Protein AF-A0A4Y3RX13-F1 (afdb_monomer_lite)

Structure (mmCIF, N/CA/C/O backbone):
data_AF-A0A4Y3RX13-F1
#
_entry.id   AF-A0A4Y3RX13-F1
#
loop_
_atom_site.group_PDB
_atom_site.id
_atom_site.type_symbol
_atom_site.label_atom_id
_atom_site.label_alt_id
_atom_site.label_comp_id
_atom_site.label_asym_id
_atom_site.label_entity_id
_atom_site.label_seq_id
_atom_site.pdbx_PDB_ins_code
_atom_site.Cartn_x
_atom_site.Cartn_y
_atom_site.Cartn_z
_atom_site.occupancy
_atom_site.B_iso_or_equiv
_atom_site.auth_seq_id
_atom_site.auth_comp_id
_atom_site.auth_asym_id
_atom_site.auth_atom_id
_atom_site.pdbx_PDB_model_num
ATOM 1 N N . MET A 1 1 ? 5.613 -19.030 15.282 1.00 86.12 1 MET A N 1
ATOM 2 C CA . MET A 1 1 ? 6.245 -19.196 13.955 1.00 86.12 1 MET A CA 1
ATOM 3 C C . MET A 1 1 ? 6.287 -17.828 13.302 1.00 86.12 1 MET A C 1
ATOM 5 O O . MET A 1 1 ? 5.296 -17.119 13.422 1.00 86.12 1 MET A O 1
ATOM 9 N N . ARG A 1 2 ? 7.400 -17.448 12.673 1.00 87.31 2 ARG A N 1
ATOM 10 C CA . ARG A 1 2 ? 7.541 -16.188 11.927 1.00 87.31 2 ARG A CA 1
ATOM 11 C C . ARG A 1 2 ? 7.802 -16.540 10.466 1.00 87.31 2 ARG A C 1
ATOM 13 O O . ARG A 1 2 ? 8.637 -17.399 10.204 1.00 87.31 2 ARG A O 1
ATOM 20 N N . LEU A 1 3 ? 7.079 -15.903 9.554 1.00 87.00 3 LEU A N 1
ATOM 21 C CA . LEU A 1 3 ? 7.323 -15.972 8.116 1.00 87.00 3 LEU A CA 1
ATOM 22 C C . LEU A 1 3 ? 7.971 -14.646 7.696 1.00 87.00 3 LEU A C 1
ATOM 24 O O . LEU A 1 3 ? 7.448 -13.591 8.050 1.00 87.00 3 LEU A O 1
ATOM 28 N N . ARG A 1 4 ? 9.110 -14.705 6.998 1.00 87.19 4 ARG A N 1
ATOM 29 C CA . ARG A 1 4 ? 9.767 -13.558 6.349 1.00 87.19 4 ARG A CA 1
ATOM 30 C C . ARG A 1 4 ? 9.598 -13.735 4.842 1.00 87.19 4 ARG A C 1
ATOM 32 O O . ARG A 1 4 ? 9.754 -14.855 4.356 1.00 87.19 4 ARG A O 1
ATOM 39 N N . VAL A 1 5 ? 9.200 -12.673 4.151 1.00 86.56 5 VAL A N 1
ATOM 40 C CA . VAL A 1 5 ? 8.945 -12.686 2.709 1.00 86.56 5 VAL A CA 1
ATOM 41 C C . VAL A 1 5 ? 9.520 -11.413 2.116 1.00 86.56 5 VAL A C 1
ATOM 43 O O . VAL A 1 5 ? 9.225 -10.334 2.621 1.00 86.56 5 VAL A O 1
ATOM 46 N N . ASP A 1 6 ? 10.258 -11.568 1.027 1.00 87.44 6 ASP A N 1
ATOM 47 C CA . ASP A 1 6 ? 10.724 -10.490 0.168 1.00 87.44 6 ASP A CA 1
ATOM 48 C C . ASP A 1 6 ? 10.052 -10.668 -1.196 1.00 87.44 6 ASP A C 1
ATOM 50 O O . ASP A 1 6 ? 10.052 -11.767 -1.762 1.00 87.44 6 ASP A O 1
ATOM 54 N N . LEU A 1 7 ? 9.405 -9.612 -1.691 1.00 86.94 7 LEU A N 1
ATOM 55 C CA . LEU A 1 7 ? 8.693 -9.619 -2.966 1.00 86.94 7 LEU A CA 1
ATOM 56 C C . LEU A 1 7 ? 9.214 -8.485 -3.833 1.00 86.94 7 LEU A C 1
ATOM 58 O O . LEU A 1 7 ? 9.239 -7.341 -3.391 1.00 86.94 7 LEU A O 1
ATOM 62 N N . VAL A 1 8 ? 9.533 -8.794 -5.086 1.00 89.12 8 VAL A N 1
ATOM 63 C CA . VAL A 1 8 ? 9.848 -7.780 -6.092 1.00 89.12 8 VAL A CA 1
ATOM 64 C C . VAL A 1 8 ? 8.938 -7.948 -7.288 1.00 89.12 8 VAL A C 1
ATOM 66 O O . VAL A 1 8 ? 8.639 -9.061 -7.728 1.00 89.12 8 VAL A O 1
ATOM 69 N N . LEU A 1 9 ? 8.436 -6.809 -7.748 1.00 88.31 9 LEU A N 1
ATOM 70 C CA . LEU A 1 9 ? 7.321 -6.696 -8.665 1.00 88.31 9 LEU A CA 1
ATOM 71 C C . LEU A 1 9 ? 7.682 -5.670 -9.735 1.00 88.31 9 LEU A C 1
ATOM 73 O O . LEU A 1 9 ? 8.208 -4.604 -9.427 1.00 88.31 9 LEU A O 1
ATOM 77 N N . GLU A 1 10 ? 7.364 -5.982 -10.985 1.00 90.88 10 GLU A N 1
ATOM 78 C CA . GLU A 1 10 ? 7.362 -4.998 -12.063 1.00 90.88 10 GLU A CA 1
ATOM 79 C C . GLU A 1 10 ? 6.011 -4.273 -12.066 1.00 90.8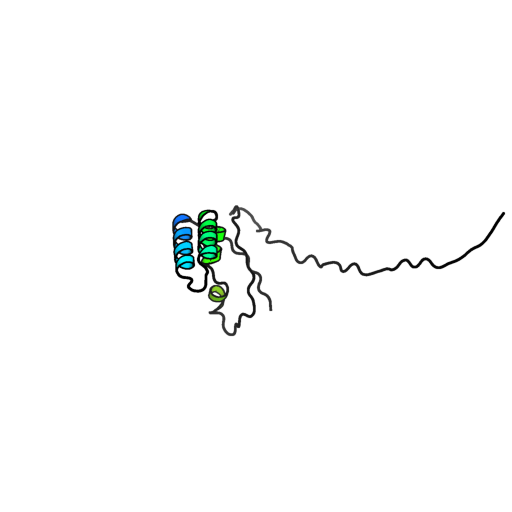8 10 GLU A C 1
ATOM 81 O O . GLU A 1 10 ? 4.954 -4.907 -12.002 1.00 90.88 10 GLU A O 1
ATOM 86 N N . ILE A 1 11 ? 6.044 -2.940 -12.123 1.00 92.06 11 ILE A N 1
ATOM 87 C CA . ILE A 1 11 ? 4.847 -2.098 -12.191 1.00 92.06 11 ILE A CA 1
ATOM 88 C C . ILE A 1 11 ? 4.755 -1.516 -13.604 1.00 92.06 11 ILE A C 1
ATOM 90 O O . ILE A 1 11 ? 5.366 -0.497 -13.916 1.00 92.06 11 ILE A O 1
ATOM 94 N N . ASP A 1 12 ? 3.950 -2.15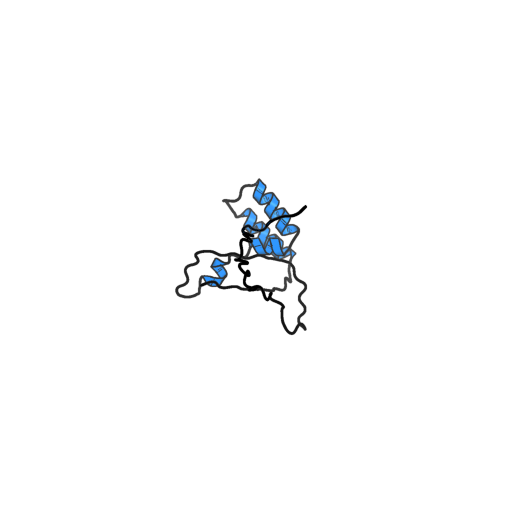1 -14.457 1.00 92.31 12 ASP A N 1
ATOM 95 C CA . ASP A 1 12 ? 3.711 -1.700 -15.838 1.00 92.31 12 ASP A CA 1
ATOM 96 C C . ASP A 1 12 ? 2.857 -0.418 -15.931 1.00 92.31 12 ASP A C 1
ATOM 98 O O . ASP A 1 12 ? 2.875 0.280 -16.947 1.00 92.31 12 ASP A O 1
ATOM 102 N N . GLY A 1 13 ? 2.079 -0.117 -14.885 1.00 95.38 13 GLY A N 1
ATOM 103 C CA . GLY A 1 13 ? 1.066 0.944 -14.867 1.00 95.38 13 GLY A CA 1
ATOM 104 C C . GLY A 1 13 ? 1.073 1.745 -13.564 1.00 95.38 13 GLY A C 1
ATOM 105 O O . GLY A 1 13 ? 0.186 1.554 -12.730 1.00 95.38 13 GLY A O 1
ATOM 106 N N . PRO A 1 14 ? 2.064 2.631 -13.349 1.00 94.12 14 PRO A N 1
ATOM 107 C CA . PRO A 1 14 ? 2.163 3.405 -12.112 1.00 94.12 14 PRO A CA 1
ATOM 108 C C . PRO A 1 14 ? 0.997 4.388 -11.939 1.00 94.12 14 PRO A C 1
ATOM 110 O O . PRO A 1 14 ? 0.551 4.625 -10.823 1.00 94.12 14 PRO A O 1
ATOM 113 N N . ALA A 1 15 ? 0.439 4.921 -13.032 1.00 96.12 15 ALA A N 1
ATOM 114 C CA . ALA A 1 15 ? -0.704 5.831 -12.957 1.00 96.12 15 ALA A CA 1
ATOM 115 C C . ALA A 1 15 ? -1.980 5.111 -12.494 1.00 96.12 15 ALA A C 1
ATOM 117 O O . ALA A 1 15 ? -2.706 5.623 -11.641 1.00 96.12 15 ALA A O 1
ATOM 118 N N . GLU A 1 16 ? -2.236 3.916 -13.029 1.00 97.94 16 GLU A N 1
ATOM 119 C CA . GLU A 1 16 ? -3.353 3.062 -12.630 1.00 97.94 16 GLU A CA 1
ATOM 120 C C . GLU A 1 16 ? -3.205 2.588 -11.178 1.00 97.94 16 GLU A C 1
ATOM 122 O O . GLU A 1 16 ? -4.195 2.519 -10.447 1.00 97.94 16 GLU A O 1
ATOM 127 N N . LEU A 1 17 ? -1.971 2.298 -10.750 1.00 97.56 17 LEU A N 1
ATOM 128 C CA . LEU A 1 17 ? -1.659 1.948 -9.366 1.00 97.56 17 LEU A CA 1
ATOM 129 C C . LEU A 1 17 ? -1.981 3.106 -8.415 1.00 97.56 17 LEU A C 1
ATOM 131 O O . LEU A 1 17 ? -2.697 2.904 -7.432 1.00 97.56 17 LEU A O 1
ATOM 135 N N . THR A 1 18 ? -1.512 4.319 -8.728 1.00 98.00 18 THR A N 1
ATOM 136 C CA . THR A 1 18 ? -1.830 5.518 -7.946 1.00 98.00 18 THR A CA 1
ATOM 137 C C . THR A 1 18 ? -3.339 5.747 -7.894 1.00 98.00 18 THR A C 1
ATOM 139 O O . THR A 1 18 ? -3.872 5.921 -6.804 1.00 98.00 18 THR A O 1
ATOM 142 N N . GLU A 1 19 ? -4.058 5.687 -9.021 1.00 98.12 19 GLU A N 1
ATOM 143 C CA . GLU A 1 19 ? -5.520 5.877 -9.042 1.00 98.12 19 GLU A CA 1
ATOM 144 C C . GLU A 1 19 ? -6.247 4.856 -8.148 1.00 98.12 19 GLU A C 1
ATOM 146 O O . GLU A 1 19 ? -7.159 5.213 -7.395 1.00 98.12 19 GLU A O 1
ATOM 151 N N . ALA A 1 20 ? -5.824 3.590 -8.182 1.00 98.25 20 ALA A N 1
ATOM 152 C CA . ALA A 1 20 ? -6.380 2.557 -7.314 1.00 98.25 20 ALA A CA 1
ATOM 153 C C . ALA A 1 20 ? -6.112 2.851 -5.829 1.00 98.25 20 ALA A C 1
ATOM 155 O O . ALA A 1 20 ? -7.019 2.699 -5.001 1.00 98.25 20 ALA A O 1
ATOM 156 N N . ALA A 1 21 ? -4.897 3.292 -5.493 1.00 98.19 21 ALA A N 1
ATOM 157 C CA . ALA A 1 21 ? -4.531 3.672 -4.132 1.00 98.19 21 ALA A CA 1
ATOM 158 C C . ALA A 1 21 ? -5.366 4.865 -3.643 1.00 98.19 21 ALA A C 1
ATOM 160 O O . ALA A 1 21 ? -5.938 4.803 -2.554 1.00 98.19 21 ALA A O 1
ATOM 161 N N . GLU A 1 22 ? -5.541 5.903 -4.469 1.00 98.00 22 GLU A N 1
ATOM 162 C CA . GLU A 1 22 ? -6.423 7.034 -4.155 1.00 98.00 22 GLU A CA 1
ATOM 163 C C . GLU A 1 22 ? -7.862 6.584 -3.906 1.00 98.00 22 GLU A C 1
ATOM 165 O O . GLU A 1 22 ? -8.490 7.025 -2.945 1.00 98.00 22 GLU A O 1
ATOM 170 N N . GLY A 1 23 ? -8.376 5.669 -4.733 1.00 97.81 23 GLY A N 1
ATOM 171 C CA . GLY A 1 23 ? -9.711 5.106 -4.553 1.00 97.81 23 GLY A CA 1
ATOM 172 C C . GLY A 1 23 ? -9.876 4.379 -3.216 1.00 97.81 23 GLY A C 1
ATOM 173 O O . GLY A 1 23 ? -10.937 4.466 -2.595 1.00 97.81 23 GLY A O 1
ATOM 174 N N . ARG A 1 24 ? -8.830 3.689 -2.745 1.00 96.69 24 ARG A N 1
ATOM 175 C CA . ARG A 1 24 ? -8.835 3.008 -1.443 1.00 96.69 24 ARG A CA 1
ATOM 176 C C . ARG A 1 24 ? -8.735 3.990 -0.276 1.00 96.69 24 ARG A C 1
ATOM 178 O O . ARG A 1 24 ? -9.522 3.877 0.659 1.00 96.69 24 ARG A O 1
ATOM 185 N N . ILE A 1 25 ? -7.846 4.976 -0.374 1.00 97.44 25 ILE A N 1
ATOM 186 C CA . ILE A 1 25 ? -7.680 6.070 0.597 1.00 97.44 25 ILE A CA 1
ATOM 187 C C . ILE A 1 25 ? -8.988 6.870 0.760 1.00 97.44 25 ILE A C 1
ATOM 189 O O . ILE A 1 25 ? -9.411 7.198 1.871 1.00 97.44 25 ILE A O 1
ATOM 193 N N . ASP A 1 26 ? -9.679 7.147 -0.345 1.00 96.62 26 ASP A N 1
ATOM 194 C CA . ASP A 1 26 ? -10.939 7.897 -0.343 1.00 96.62 26 ASP A CA 1
ATOM 195 C C . ASP A 1 26 ? -12.117 7.073 0.189 1.00 96.62 26 ASP A C 1
ATOM 197 O O . ASP A 1 26 ? -13.083 7.633 0.712 1.00 96.62 26 ASP A O 1
ATOM 201 N N . GLY A 1 27 ? -12.031 5.747 0.070 1.00 96.38 27 GLY A N 1
ATOM 202 C CA . GLY A 1 27 ? -13.009 4.802 0.598 1.00 96.38 27 GLY A CA 1
ATOM 203 C C . GLY A 1 27 ? -12.843 4.469 2.083 1.00 96.38 27 GLY A C 1
ATOM 204 O O . GLY A 1 27 ? -13.756 3.874 2.656 1.00 96.38 27 GLY A O 1
ATOM 205 N N . ASP A 1 28 ? -11.721 4.833 2.711 1.00 96.19 28 ASP A N 1
ATOM 206 C CA . ASP A 1 28 ? -11.478 4.569 4.130 1.00 96.19 28 ASP A CA 1
ATOM 207 C C . ASP A 1 28 ? -12.282 5.537 5.013 1.00 96.19 28 ASP A C 1
ATOM 209 O O . ASP A 1 28 ? -11.947 6.716 5.150 1.00 96.19 28 ASP A O 1
ATOM 213 N N . GLU A 1 29 ? -13.360 5.036 5.624 1.00 96.19 29 GLU A N 1
ATOM 214 C CA . GLU A 1 29 ? -14.241 5.811 6.507 1.00 96.19 29 GLU A CA 1
ATOM 215 C C . GLU A 1 29 ? -13.634 6.118 7.886 1.00 96.19 29 GLU A C 1
ATOM 217 O O . GLU A 1 29 ? -14.126 7.002 8.594 1.00 96.19 29 GLU A O 1
ATOM 222 N N . PHE A 1 30 ? -12.574 5.406 8.272 1.00 95.56 30 PHE A N 1
ATOM 223 C CA . PHE A 1 30 ? -11.905 5.564 9.562 1.00 95.56 30 PHE A CA 1
ATOM 224 C C . PHE A 1 30 ? -10.727 6.538 9.490 1.00 95.56 30 PHE A C 1
ATOM 226 O O . PHE A 1 30 ? -10.273 7.015 10.532 1.00 95.56 30 PHE A O 1
ATOM 233 N N . MET A 1 31 ? -10.281 6.884 8.281 1.00 96.00 31 MET A N 1
ATOM 234 C CA . MET A 1 31 ? -9.200 7.835 8.053 1.00 96.00 31 MET A CA 1
ATOM 235 C C . MET A 1 31 ? -9.676 9.297 8.199 1.00 96.00 31 MET A C 1
ATOM 237 O O . MET A 1 31 ? -10.603 9.737 7.503 1.00 96.00 31 MET A O 1
ATOM 241 N N . PRO A 1 32 ? -9.057 10.106 9.077 1.00 96.81 32 PRO A N 1
ATOM 242 C CA . PRO A 1 32 ? -9.289 11.546 9.145 1.00 96.81 32 PRO A CA 1
ATOM 243 C C . PRO A 1 32 ? -8.914 12.256 7.839 1.00 96.81 32 PRO A C 1
ATOM 245 O O . PRO A 1 32 ? -7.988 11.861 7.143 1.00 96.81 32 PRO A O 1
ATOM 248 N N . GLU A 1 33 ? -9.585 13.366 7.528 1.00 96.50 33 GLU A N 1
ATOM 249 C CA . GLU A 1 33 ? -9.345 14.098 6.273 1.00 96.50 33 GLU A CA 1
ATOM 250 C C . GLU A 1 33 ? -7.911 14.628 6.137 1.00 96.50 33 GLU A C 1
ATOM 252 O O . GLU A 1 33 ? -7.331 14.578 5.058 1.00 96.50 33 GLU A O 1
ATOM 257 N N . GLU A 1 34 ? -7.314 15.111 7.228 1.00 95.62 34 GLU A N 1
ATOM 258 C CA . GLU A 1 34 ? -5.928 15.593 7.212 1.00 95.62 34 GLU A CA 1
ATOM 259 C C . GLU A 1 34 ? -4.945 14.470 6.861 1.00 95.62 34 GLU A C 1
ATOM 261 O O . GLU A 1 34 ? -4.028 14.685 6.071 1.00 95.62 34 GLU A O 1
ATOM 266 N N . GLU A 1 35 ? -5.172 13.270 7.398 1.00 96.88 35 GLU A N 1
ATOM 267 C CA . GLU A 1 35 ? -4.381 12.074 7.100 1.00 96.88 35 GLU A CA 1
ATOM 268 C C . GLU A 1 35 ? -4.605 11.615 5.657 1.00 96.88 35 GLU A C 1
ATOM 270 O O . GLU A 1 35 ? -3.641 11.371 4.937 1.00 96.88 35 GLU A O 1
ATOM 275 N N . ARG A 1 36 ? -5.857 11.637 5.183 1.00 97.38 36 ARG A N 1
ATOM 276 C CA . ARG A 1 36 ? -6.222 11.315 3.796 1.00 97.38 36 ARG A CA 1
ATOM 277 C C . ARG A 1 36 ? -5.482 12.177 2.777 1.00 97.38 36 ARG A C 1
ATOM 279 O O . ARG A 1 36 ? -5.002 11.673 1.763 1.00 97.38 36 ARG A O 1
ATOM 286 N N . VAL A 1 37 ? -5.360 13.479 3.040 1.00 97.62 37 VAL A N 1
ATOM 287 C CA . VAL A 1 37 ? -4.615 14.398 2.165 1.00 97.62 37 VAL A CA 1
ATOM 288 C C . VAL A 1 37 ? -3.129 14.029 2.102 1.00 97.62 37 VAL A C 1
ATOM 290 O O . VAL A 1 37 ? -2.556 14.062 1.013 1.00 97.62 37 VAL A O 1
ATOM 293 N N . GLN A 1 38 ? -2.513 13.668 3.234 1.00 96.62 38 GLN A N 1
ATOM 294 C CA . GLN A 1 38 ? -1.105 13.251 3.278 1.00 96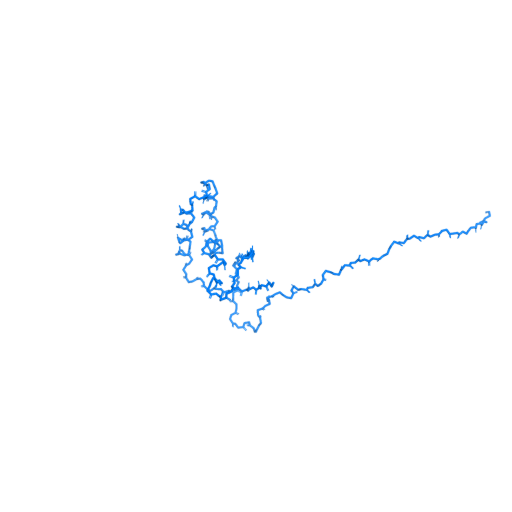.62 38 GLN A CA 1
ATOM 295 C C . GLN A 1 38 ? -0.898 11.906 2.575 1.00 96.62 38 GLN A C 1
ATOM 297 O O . GLN A 1 38 ? -0.021 11.795 1.724 1.00 96.62 38 GLN A O 1
ATOM 302 N N . ALA A 1 39 ? -1.753 10.923 2.861 1.00 96.62 39 ALA A N 1
ATOM 303 C CA . ALA A 1 39 ? -1.748 9.606 2.231 1.00 96.62 39 ALA A CA 1
ATOM 304 C C . ALA A 1 39 ? -1.817 9.707 0.702 1.00 96.62 39 ALA A C 1
ATOM 306 O O . ALA A 1 39 ? -1.026 9.105 -0.021 1.00 96.62 39 ALA A O 1
ATOM 307 N N . ARG A 1 40 ? -2.734 10.540 0.201 1.00 97.31 40 ARG A N 1
ATOM 308 C CA . ARG A 1 40 ? -2.890 10.776 -1.234 1.00 97.31 40 ARG A CA 1
ATOM 309 C C . ARG A 1 40 ? -1.669 11.461 -1.845 1.00 97.31 40 ARG A C 1
ATOM 311 O O . ARG A 1 40 ? -1.306 11.163 -2.978 1.00 97.31 40 ARG A O 1
ATOM 318 N N . ALA A 1 41 ? -1.062 12.407 -1.129 1.00 97.50 41 ALA A N 1
ATOM 319 C CA . ALA A 1 41 ? 0.157 13.056 -1.592 1.00 97.50 41 ALA A CA 1
ATOM 320 C C . ALA A 1 41 ? 1.305 12.042 -1.720 1.00 97.50 41 ALA A C 1
ATOM 322 O O . ALA A 1 41 ? 1.933 12.005 -2.773 1.00 97.50 41 ALA A O 1
ATOM 323 N N . ALA A 1 42 ? 1.491 11.178 -0.717 1.00 96.38 42 ALA A N 1
ATOM 324 C CA . ALA A 1 42 ? 2.503 10.122 -0.729 1.00 96.38 42 ALA A CA 1
ATOM 325 C C . ALA A 1 42 ? 2.295 9.135 -1.892 1.00 96.38 42 ALA A C 1
ATOM 327 O O . ALA A 1 42 ? 3.199 8.937 -2.697 1.00 96.38 42 ALA A O 1
ATOM 328 N N . ALA A 1 43 ? 1.074 8.623 -2.080 1.00 96.81 43 ALA A N 1
ATOM 329 C CA . ALA A 1 43 ? 0.755 7.682 -3.163 1.00 96.81 43 ALA A CA 1
ATOM 330 C C . ALA A 1 43 ? 0.921 8.264 -4.586 1.00 96.81 43 ALA A C 1
ATOM 332 O O . ALA A 1 43 ? 0.988 7.522 -5.568 1.00 96.81 43 ALA A O 1
ATOM 333 N N . ARG A 1 44 ? 0.938 9.595 -4.729 1.00 96.81 44 ARG A N 1
ATOM 334 C CA . ARG A 1 44 ? 1.231 10.277 -6.004 1.00 96.81 44 ARG A CA 1
ATOM 335 C C . ARG A 1 44 ? 2.718 10.507 -6.230 1.00 96.81 44 ARG A C 1
ATOM 337 O O . ARG A 1 44 ? 3.117 10.730 -7.370 1.00 96.81 44 ARG A O 1
ATOM 344 N N . GLU A 1 45 ? 3.485 10.579 -5.152 1.00 96.06 45 GLU A N 1
ATOM 345 C CA . GLU A 1 45 ? 4.917 10.851 -5.187 1.00 96.06 45 GLU A CA 1
ATOM 346 C C . GLU A 1 45 ? 5.717 9.565 -5.402 1.00 96.06 45 GLU A C 1
ATOM 348 O O . GLU A 1 45 ? 6.710 9.603 -6.124 1.00 96.06 45 GLU A O 1
ATOM 353 N N . ASP A 1 46 ? 5.244 8.443 -4.851 1.00 95.19 46 ASP A N 1
ATOM 354 C CA . ASP A 1 46 ? 5.966 7.172 -4.833 1.00 95.19 46 ASP A CA 1
ATOM 355 C C . ASP A 1 46 ? 5.030 5.974 -5.114 1.00 95.19 46 ASP A C 1
ATOM 357 O O . ASP A 1 46 ? 3.962 5.816 -4.509 1.00 95.19 46 ASP A O 1
ATOM 361 N N . SER A 1 47 ? 5.443 5.110 -6.048 1.00 95.00 47 SER A N 1
ATOM 362 C CA . SER A 1 47 ? 4.707 3.888 -6.403 1.00 95.00 47 SER A CA 1
ATOM 363 C C . SER A 1 47 ? 4.731 2.846 -5.279 1.00 95.00 47 SER A C 1
ATOM 365 O O . SER A 1 47 ? 3.773 2.081 -5.138 1.00 95.00 47 SER A O 1
ATOM 367 N N . ALA A 1 48 ? 5.789 2.819 -4.467 1.00 95.06 48 ALA A N 1
ATOM 368 C CA . ALA A 1 48 ? 5.876 1.985 -3.276 1.00 95.06 48 ALA A CA 1
ATOM 369 C C . ALA A 1 48 ? 4.821 2.407 -2.244 1.00 95.06 48 ALA A C 1
ATOM 371 O O . ALA A 1 48 ? 4.078 1.559 -1.753 1.00 95.06 48 ALA A O 1
ATOM 372 N N . GLU A 1 49 ? 4.666 3.712 -2.000 1.00 95.56 49 GLU A N 1
ATOM 373 C CA . GLU A 1 49 ? 3.612 4.253 -1.127 1.00 95.56 49 GLU A CA 1
ATOM 374 C C . GLU A 1 49 ? 2.210 3.932 -1.664 1.00 95.56 49 GLU A C 1
ATOM 376 O O . GLU A 1 49 ? 1.320 3.532 -0.911 1.00 95.56 49 GLU A O 1
ATOM 381 N N . ALA A 1 50 ? 1.998 4.030 -2.981 1.00 97.31 50 ALA A N 1
ATOM 382 C CA . ALA A 1 50 ? 0.732 3.616 -3.589 1.00 97.31 50 ALA A CA 1
ATOM 383 C C . ALA A 1 50 ? 0.445 2.119 -3.361 1.00 97.31 50 ALA A C 1
ATOM 385 O O . ALA A 1 50 ? -0.673 1.746 -2.995 1.00 97.31 50 ALA A O 1
ATOM 386 N N . LEU A 1 51 ? 1.453 1.257 -3.532 1.00 95.62 51 LEU A N 1
ATOM 387 C CA . LEU A 1 51 ? 1.336 -0.181 -3.287 1.00 95.62 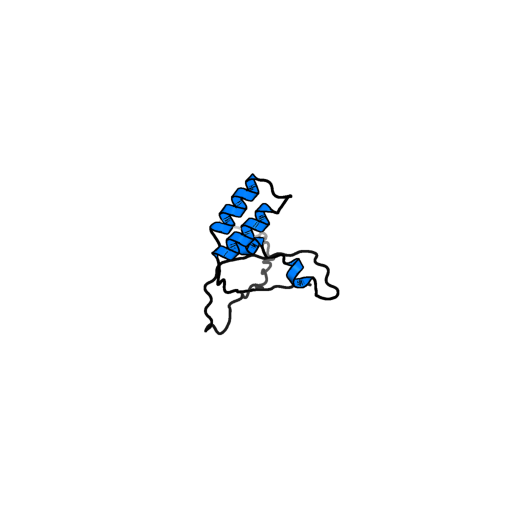51 LEU A CA 1
ATOM 388 C C . LEU A 1 51 ? 1.046 -0.494 -1.812 1.00 95.62 51 LEU A C 1
ATOM 390 O O . LEU A 1 51 ? 0.240 -1.388 -1.532 1.00 95.62 51 LEU A O 1
ATOM 394 N N . ALA A 1 52 ? 1.652 0.256 -0.885 1.00 94.06 52 ALA A N 1
ATOM 395 C CA . ALA A 1 52 ? 1.466 0.102 0.556 1.00 94.06 52 ALA A CA 1
ATOM 396 C C . ALA A 1 52 ? -0.013 0.173 0.966 1.00 94.06 52 ALA A C 1
ATOM 398 O O . ALA A 1 52 ? -0.467 -0.600 1.807 1.00 94.06 52 ALA A O 1
ATOM 399 N N . TYR A 1 53 ? -0.790 1.049 0.319 1.00 93.31 53 TYR A N 1
ATOM 400 C CA . TYR A 1 53 ? -2.228 1.179 0.574 1.00 93.31 53 TYR A CA 1
ATOM 401 C C . TYR A 1 53 ? -3.071 0.039 -0.002 1.00 93.31 53 TYR A C 1
ATOM 403 O O . TYR A 1 53 ? -4.194 -0.175 0.456 1.00 93.31 53 TYR A O 1
ATOM 411 N N . LEU A 1 54 ? -2.575 -0.675 -1.013 1.00 95.00 54 LEU A N 1
ATOM 412 C CA . LEU A 1 54 ? -3.338 -1.678 -1.760 1.00 95.00 54 LEU A CA 1
ATOM 413 C C . LEU A 1 54 ? -3.150 -3.104 -1.246 1.00 95.00 54 LEU A C 1
ATOM 415 O O . LEU A 1 54 ? -4.034 -3.941 -1.450 1.00 95.00 54 LEU A O 1
ATOM 419 N N . VAL A 1 55 ? -2.021 -3.397 -0.605 1.00 93.50 55 VAL A N 1
ATOM 420 C CA . VAL A 1 55 ? -1.708 -4.746 -0.129 1.00 93.50 55 VAL A CA 1
ATOM 421 C C . VAL A 1 55 ? -2.066 -4.888 1.344 1.00 93.50 55 VAL A C 1
ATOM 423 O O . VAL A 1 55 ? -1.540 -4.205 2.213 1.00 93.50 55 VAL A O 1
ATOM 426 N N . GLU A 1 56 ? -2.929 -5.860 1.625 1.00 90.94 56 GLU A N 1
ATOM 427 C CA . GLU A 1 56 ? -3.237 -6.308 2.978 1.00 90.94 56 GLU A CA 1
ATOM 428 C C . GLU A 1 56 ? -2.524 -7.644 3.234 1.00 90.94 56 GLU A C 1
ATOM 430 O O . GLU A 1 56 ? -2.915 -8.660 2.650 1.00 90.94 56 GLU A O 1
ATOM 435 N N . PRO A 1 57 ? -1.504 -7.710 4.114 1.00 90.69 57 PRO A N 1
ATOM 436 C CA . PRO A 1 57 ? -0.748 -8.943 4.354 1.00 90.69 57 PRO A CA 1
ATOM 437 C C . PRO A 1 57 ? -1.622 -10.130 4.768 1.00 90.69 57 PRO A C 1
ATOM 439 O O . PRO A 1 57 ? -1.325 -11.276 4.433 1.00 90.69 57 PRO A O 1
ATOM 442 N N . PHE A 1 58 ? -2.728 -9.862 5.468 1.00 90.38 58 PHE A N 1
ATOM 443 C CA . PHE A 1 58 ? -3.697 -10.895 5.817 1.00 90.38 58 PHE A CA 1
ATOM 444 C C . PHE A 1 58 ? -4.322 -11.541 4.579 1.00 90.38 58 PHE A C 1
ATOM 446 O O . PHE A 1 58 ? -4.434 -12.766 4.523 1.00 90.38 58 PHE A O 1
ATOM 453 N N . ASP A 1 59 ? -4.695 -10.744 3.574 1.00 92.00 59 ASP A N 1
ATOM 454 C CA . ASP A 1 59 ? -5.332 -11.245 2.356 1.00 92.00 59 ASP A CA 1
ATOM 455 C C . ASP A 1 59 ? -4.405 -12.159 1.546 1.00 92.00 59 ASP A C 1
ATOM 457 O O . ASP A 1 59 ? -4.896 -13.054 0.858 1.00 92.00 59 ASP A O 1
ATOM 461 N N . LEU A 1 60 ? -3.084 -12.012 1.690 1.00 90.00 60 LEU A N 1
ATOM 462 C CA . LEU A 1 60 ? -2.095 -12.886 1.049 1.00 90.00 60 LEU A CA 1
ATOM 463 C C . LEU A 1 60 ? -2.074 -14.300 1.642 1.00 90.00 60 LEU A C 1
ATOM 465 O O . LEU A 1 60 ? -1.817 -15.269 0.929 1.00 90.00 60 LEU A O 1
ATOM 469 N N . ILE A 1 61 ? -2.332 -14.435 2.946 1.00 91.69 61 ILE A N 1
ATOM 470 C CA . ILE A 1 61 ? -2.215 -15.716 3.662 1.00 91.69 61 ILE A CA 1
ATOM 471 C C . ILE A 1 61 ? -3.560 -16.315 4.075 1.00 91.69 61 ILE A C 1
ATOM 473 O O . ILE A 1 61 ? -3.592 -17.459 4.525 1.00 91.69 61 ILE A O 1
ATOM 477 N N . ARG A 1 62 ? -4.675 -15.587 3.927 1.00 92.50 62 ARG A N 1
ATOM 478 C CA . ARG A 1 62 ? -5.993 -15.979 4.465 1.00 92.50 62 ARG A CA 1
ATOM 479 C C . ARG A 1 62 ? -6.505 -17.346 3.999 1.00 92.50 62 ARG A C 1
ATOM 481 O O . ARG A 1 62 ? -7.347 -17.937 4.668 1.00 92.50 62 ARG A O 1
ATOM 488 N N . GLU A 1 63 ? -6.040 -17.840 2.852 1.00 94.69 63 GLU A N 1
ATOM 489 C CA . GLU A 1 63 ? -6.463 -19.131 2.291 1.00 94.69 63 GLU A CA 1
ATOM 490 C C . GLU A 1 63 ? -5.640 -20.320 2.821 1.00 94.69 63 GLU A C 1
ATOM 492 O O . GLU A 1 63 ? -5.974 -21.476 2.549 1.00 94.69 63 GLU A O 1
ATOM 497 N N . VAL A 1 64 ? -4.585 -20.068 3.606 1.00 94.50 64 VAL A N 1
ATOM 498 C CA . VAL A 1 64 ? -3.743 -21.118 4.193 1.00 94.50 64 VAL A CA 1
ATOM 499 C C . VAL A 1 64 ? -4.504 -21.831 5.325 1.00 94.50 64 VAL A C 1
ATOM 501 O O . VAL A 1 64 ? -4.877 -21.199 6.316 1.00 94.50 64 VAL A O 1
ATOM 504 N N . PRO A 1 65 ? -4.729 -23.158 5.243 1.00 95.75 65 PRO A N 1
ATOM 505 C CA . PRO A 1 65 ? -5.504 -23.873 6.253 1.00 95.75 65 PRO A CA 1
ATOM 506 C C . PRO A 1 65 ? -4.883 -23.795 7.652 1.00 95.75 65 PRO A C 1
ATOM 508 O O . PRO A 1 65 ? -3.722 -24.151 7.848 1.00 95.75 65 PRO A O 1
ATOM 511 N N . GLY A 1 66 ? -5.692 -23.405 8.640 1.00 93.62 66 GLY A N 1
ATOM 512 C CA . GLY A 1 66 ? -5.290 -23.371 10.049 1.00 93.62 66 GLY A CA 1
ATOM 513 C C . GLY A 1 66 ? -4.447 -22.160 10.453 1.00 93.62 66 GLY A C 1
ATOM 514 O O . GLY A 1 66 ? -3.874 -22.188 11.541 1.00 93.62 66 GLY A O 1
ATOM 515 N N . ILE A 1 67 ? -4.360 -21.120 9.614 1.00 92.62 67 ILE A N 1
ATOM 516 C CA . ILE A 1 67 ? -3.651 -19.888 9.962 1.00 92.62 67 ILE A CA 1
ATOM 517 C C . ILE A 1 67 ? -4.543 -18.928 10.757 1.00 92.62 67 ILE A C 1
ATOM 519 O O . ILE A 1 67 ? -5.693 -18.676 10.405 1.00 92.62 67 ILE A O 1
ATOM 523 N N . GLU A 1 68 ? -3.986 -18.377 11.829 1.00 90.88 68 GLU A N 1
ATOM 524 C CA . GLU A 1 68 ? -4.539 -17.244 12.565 1.00 90.88 68 GLU A CA 1
ATOM 525 C C . GLU A 1 68 ? -3.425 -16.197 12.658 1.00 90.88 68 GLU A C 1
ATOM 527 O O . GLU A 1 68 ? -2.348 -16.472 13.194 1.00 90.88 68 GLU A O 1
ATOM 532 N N . MET A 1 69 ? -3.640 -15.023 12.063 1.00 90.00 69 MET A N 1
ATOM 533 C CA . MET A 1 69 ? -2.628 -13.970 12.025 1.00 90.00 69 MET A CA 1
ATOM 534 C C . MET A 1 69 ? -2.682 -13.145 13.311 1.00 90.00 69 MET A C 1
ATOM 536 O O . MET A 1 69 ? -3.707 -12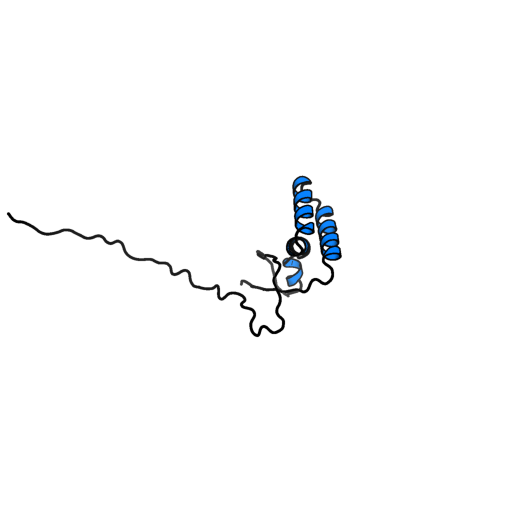.550 13.625 1.00 90.00 69 MET A O 1
ATOM 540 N N . VAL A 1 70 ? -1.561 -13.087 14.031 1.00 93.00 70 VAL A N 1
ATOM 541 C CA . VAL A 1 70 ? -1.425 -12.285 15.262 1.00 93.00 70 VAL A CA 1
ATOM 542 C C . VAL A 1 70 ? -0.815 -10.913 14.974 1.00 93.00 70 VAL A C 1
ATOM 544 O O . VAL A 1 70 ? -1.208 -9.918 15.573 1.00 93.00 70 VAL A O 1
ATOM 547 N N . GLN A 1 71 ? 0.154 -10.858 14.062 1.00 90.31 71 GLN A N 1
ATOM 548 C CA . GLN A 1 71 ? 0.877 -9.646 13.693 1.00 90.31 71 GLN A CA 1
ATOM 549 C C . GLN A 1 71 ? 1.371 -9.773 12.250 1.00 90.31 71 GLN A C 1
ATOM 551 O O . GLN A 1 71 ? 1.783 -10.858 11.835 1.00 90.31 71 GLN A O 1
ATOM 556 N N . ALA A 1 72 ? 1.389 -8.653 11.529 1.00 90.44 72 ALA A N 1
ATOM 557 C CA . ALA A 1 72 ? 2.138 -8.479 10.293 1.00 90.44 72 ALA A CA 1
ATOM 558 C C . ALA A 1 72 ? 3.056 -7.254 10.420 1.00 90.44 72 ALA A C 1
ATOM 560 O O . ALA A 1 72 ? 2.709 -6.274 11.078 1.00 90.44 72 ALA A O 1
ATOM 561 N N . SER A 1 73 ? 4.239 -7.327 9.821 1.00 88.75 73 SER A N 1
ATOM 562 C CA . SER A 1 73 ? 5.157 -6.203 9.643 1.00 88.75 73 SER A CA 1
ATOM 563 C C . SER A 1 73 ? 5.786 -6.372 8.272 1.00 88.75 73 SER A C 1
ATOM 565 O O . SER A 1 73 ? 6.205 -7.477 7.927 1.00 88.75 73 SER A O 1
ATOM 567 N N . TRP A 1 74 ? 5.761 -5.304 7.488 1.00 91.06 74 TRP A N 1
ATOM 568 C CA . TRP A 1 74 ? 6.228 -5.270 6.112 1.00 91.06 74 TRP A CA 1
ATOM 569 C C . TRP A 1 74 ? 6.504 -3.817 5.722 1.00 91.06 74 TRP A C 1
ATOM 571 O O . TRP A 1 74 ? 6.060 -2.895 6.415 1.00 91.06 74 TRP A O 1
ATOM 581 N N . SER A 1 75 ? 7.243 -3.640 4.637 1.00 88.44 75 SER A N 1
ATOM 582 C CA . SER A 1 75 ? 7.564 -2.352 4.033 1.00 88.44 75 SER A CA 1
ATOM 583 C C . SER A 1 75 ? 7.557 -2.495 2.517 1.00 88.44 75 SER A C 1
ATOM 585 O O . SER A 1 75 ? 7.677 -3.597 1.980 1.00 88.44 75 SER A O 1
ATOM 587 N N . THR A 1 76 ? 7.407 -1.369 1.840 1.00 91.38 76 THR A N 1
ATOM 588 C CA . THR A 1 76 ? 7.485 -1.247 0.387 1.00 91.38 76 THR A CA 1
ATOM 589 C C . THR A 1 76 ? 8.572 -0.243 0.052 1.00 91.38 76 THR A C 1
ATOM 591 O O . THR A 1 76 ? 8.679 0.783 0.720 1.00 91.38 76 THR A O 1
ATOM 594 N N . GLU A 1 77 ? 9.348 -0.521 -0.985 1.00 91.44 77 GLU A N 1
ATOM 595 C CA . GLU A 1 77 ? 10.380 0.379 -1.494 1.00 91.44 77 GLU A CA 1
ATOM 596 C C . GLU A 1 77 ? 10.553 0.170 -3.000 1.00 91.44 77 GLU A C 1
ATOM 598 O O . GLU A 1 77 ? 10.266 -0.910 -3.528 1.00 91.44 77 GLU A O 1
ATOM 603 N N . GLU A 1 78 ? 11.001 1.210 -3.698 1.00 88.56 78 GLU A N 1
ATOM 604 C CA . GLU A 1 78 ? 11.422 1.090 -5.090 1.00 88.56 78 GLU A CA 1
ATOM 605 C C . GLU A 1 78 ? 12.842 0.519 -5.150 1.00 88.56 78 GLU A C 1
ATOM 607 O O . GLU A 1 78 ? 13.766 1.045 -4.529 1.00 88.56 78 GLU A O 1
ATOM 612 N N . VAL A 1 79 ? 13.025 -0.542 -5.938 1.00 86.81 79 VAL A N 1
ATOM 613 C CA . VAL A 1 79 ? 14.326 -1.191 -6.140 1.00 86.81 79 VAL A CA 1
ATOM 614 C C . VAL A 1 79 ? 14.654 -1.302 -7.624 1.00 86.81 79 VAL A C 1
ATOM 616 O O . VAL A 1 79 ? 13.778 -1.545 -8.456 1.00 86.81 79 VAL A O 1
ATOM 619 N N . GLU A 1 80 ? 15.934 -1.161 -7.971 1.00 82.50 80 GLU A N 1
ATOM 620 C CA . GLU A 1 80 ? 16.419 -1.488 -9.313 1.00 82.50 80 GLU A CA 1
ATOM 621 C C . GLU A 1 80 ? 16.514 -3.014 -9.452 1.00 82.50 80 GLU A C 1
ATOM 623 O O . GLU A 1 80 ? 17.337 -3.656 -8.799 1.00 82.50 80 GLU A O 1
ATOM 628 N N . TYR A 1 81 ? 15.666 -3.609 -10.297 1.00 79.62 81 TYR A N 1
ATOM 629 C CA . TYR A 1 81 ? 15.699 -5.048 -10.554 1.00 79.62 81 TYR A CA 1
ATOM 630 C C . TYR A 1 81 ? 16.647 -5.401 -11.713 1.00 79.62 81 TYR A C 1
ATOM 632 O O . TYR A 1 81 ? 16.451 -4.946 -12.841 1.00 79.62 81 TYR A O 1
ATOM 640 N N . ASP A 1 82 ? 17.641 -6.257 -11.443 1.00 77.94 82 ASP A N 1
ATOM 641 C CA . ASP A 1 82 ? 18.515 -6.866 -12.452 1.00 77.94 82 ASP A CA 1
ATOM 642 C C . ASP A 1 82 ? 18.145 -8.353 -12.659 1.00 77.94 82 ASP A C 1
ATOM 644 O O . ASP A 1 82 ? 18.415 -9.183 -11.785 1.00 77.94 82 ASP A O 1
ATOM 648 N N . PRO A 1 83 ? 17.542 -8.728 -13.804 1.00 73.50 83 PRO A N 1
ATOM 649 C CA . PR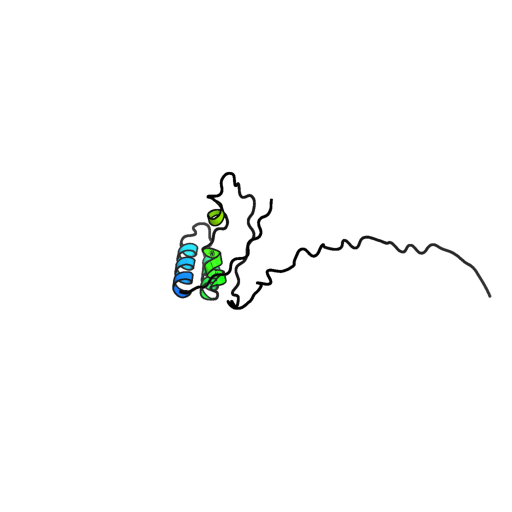O A 1 83 ? 17.153 -10.110 -14.080 1.00 73.50 83 PRO A CA 1
ATOM 650 C C . PRO A 1 83 ? 18.338 -11.062 -14.299 1.00 73.50 83 PRO A C 1
ATOM 652 O O . PRO A 1 83 ? 18.146 -12.279 -14.242 1.00 73.50 83 PRO A O 1
ATOM 655 N N . ASP A 1 84 ? 19.542 -10.539 -14.551 1.00 77.81 84 ASP A N 1
ATOM 656 C CA . ASP A 1 84 ? 20.760 -11.334 -14.730 1.00 77.81 84 ASP A CA 1
ATOM 657 C C . ASP A 1 84 ? 21.516 -11.561 -13.399 1.00 77.81 84 ASP A C 1
ATOM 659 O O . ASP A 1 84 ? 22.507 -12.303 -13.366 1.00 77.81 84 ASP A O 1
ATOM 663 N N . ALA A 1 85 ? 21.048 -10.977 -12.286 1.00 76.50 85 ALA A N 1
ATOM 664 C CA . ALA A 1 85 ? 21.608 -11.208 -10.957 1.00 76.50 85 ALA A CA 1
ATOM 665 C C . ALA A 1 85 ? 21.335 -12.650 -10.477 1.00 76.50 85 ALA A C 1
ATOM 667 O O . ALA A 1 85 ? 20.198 -13.116 -10.412 1.00 76.50 85 ALA A O 1
ATOM 668 N N . LEU A 1 86 ? 22.406 -13.377 -10.137 1.00 58.09 86 LEU A N 1
ATOM 669 C CA . LEU A 1 86 ? 22.362 -14.804 -9.773 1.00 58.09 86 LEU A CA 1
ATOM 670 C C . LEU A 1 86 ? 21.819 -15.074 -8.362 1.00 58.09 86 LEU A C 1
ATOM 672 O O . LEU A 1 86 ? 21.332 -16.171 -8.095 1.00 58.09 86 LEU A O 1
ATOM 676 N N . GLU A 1 87 ? 21.916 -14.093 -7.474 1.00 61.44 87 GLU A N 1
ATOM 677 C CA . GLU A 1 87 ? 21.433 -14.147 -6.100 1.00 61.44 87 GLU A CA 1
ATOM 678 C C . GLU A 1 87 ? 20.924 -12.750 -5.758 1.00 61.44 87 GLU A C 1
ATOM 680 O O . GLU A 1 87 ? 21.600 -11.753 -6.013 1.00 61.44 87 GLU A O 1
ATOM 685 N N . TRP A 1 88 ? 19.704 -12.679 -5.244 1.00 65.19 88 TRP A N 1
ATOM 686 C CA . TRP A 1 88 ? 19.177 -11.454 -4.673 1.00 65.19 88 TRP A CA 1
ATOM 687 C C . TRP A 1 88 ? 19.772 -11.412 -3.273 1.00 65.19 88 TRP A C 1
ATOM 689 O O . TRP A 1 88 ? 19.540 -12.347 -2.506 1.00 65.19 88 TRP A O 1
ATOM 699 N N . ASP A 1 89 ? 20.579 -10.402 -2.957 1.00 60.09 89 ASP A N 1
ATOM 700 C CA . ASP A 1 89 ? 21.122 -10.219 -1.608 1.00 60.09 89 ASP A CA 1
ATOM 701 C C . ASP A 1 89 ? 19.983 -9.780 -0.674 1.00 60.09 89 ASP A C 1
ATOM 703 O O . ASP A 1 89 ? 19.832 -8.612 -0.327 1.00 60.09 89 ASP A O 1
ATOM 707 N N . LEU A 1 90 ? 19.105 -10.727 -0.337 1.00 58.50 90 LEU A N 1
ATOM 708 C CA . LEU A 1 90 ? 18.009 -10.582 0.618 1.00 58.50 90 LEU A CA 1
ATOM 709 C C . LEU A 1 90 ? 18.584 -10.656 2.037 1.00 58.50 90 LEU A C 1
ATOM 711 O O . LEU A 1 90 ? 18.219 -11.548 2.795 1.00 58.50 90 LEU A O 1
ATOM 715 N N . GLY A 1 91 ? 19.549 -9.780 2.331 1.00 55.56 91 GLY A N 1
ATOM 716 C CA . GLY A 1 91 ? 20.200 -9.566 3.622 1.00 55.56 91 GLY A CA 1
ATOM 717 C C . GLY A 1 91 ? 20.505 -10.823 4.445 1.00 55.56 91 GLY A C 1
ATOM 718 O O . GLY A 1 91 ? 19.631 -11.384 5.110 1.00 55.56 91 GLY A O 1
ATOM 719 N N . GLU A 1 92 ? 21.786 -11.176 4.561 1.00 50.84 92 GLU A N 1
ATOM 720 C CA . GLU A 1 92 ? 22.290 -11.904 5.734 1.00 50.84 92 GLU A CA 1
ATOM 721 C C . GLU A 1 92 ? 22.105 -11.046 7.010 1.00 50.84 92 GLU A C 1
ATOM 723 O O . GLU A 1 92 ? 23.056 -10.502 7.561 1.00 50.84 92 GLU A O 1
ATOM 728 N N . GLU A 1 93 ? 20.874 -10.897 7.504 1.00 57.53 93 GLU A N 1
ATOM 729 C CA . GLU A 1 93 ? 20.587 -10.288 8.806 1.00 57.53 93 GLU A CA 1
ATOM 730 C C . GLU A 1 93 ? 19.896 -11.310 9.721 1.00 57.53 93 GLU A C 1
ATOM 732 O O . GLU A 1 93 ? 18.686 -11.298 9.977 1.00 57.53 93 GLU A O 1
ATOM 737 N N . ASP A 1 94 ? 20.714 -12.244 10.197 1.00 57.12 94 ASP A N 1
ATOM 738 C CA . ASP A 1 94 ? 20.585 -12.786 11.552 1.00 57.12 94 ASP A CA 1
ATOM 739 C C . ASP A 1 94 ? 21.986 -12.864 12.181 1.00 57.12 94 ASP A C 1
ATOM 741 O O . ASP A 1 94 ? 22.413 -13.882 12.723 1.00 57.12 94 ASP A O 1
ATOM 745 N N . GLY A 1 95 ? 22.743 -11.768 12.036 1.00 46.91 95 GLY A N 1
ATOM 746 C CA . GLY A 1 95 ? 23.929 -11.525 12.841 1.00 46.91 95 GLY A CA 1
ATOM 747 C C . GLY A 1 95 ? 23.478 -11.394 14.286 1.00 46.91 95 GLY A C 1
ATOM 748 O O . GLY A 1 95 ? 22.948 -10.356 14.679 1.00 46.91 95 GLY A O 1
ATOM 749 N N . GLU A 1 96 ? 23.628 -12.489 15.027 1.00 50.22 96 GLU A N 1
ATOM 750 C CA . GLU A 1 96 ? 23.463 -12.579 16.470 1.00 50.22 96 GLU A CA 1
ATOM 751 C C . GLU A 1 96 ? 23.976 -11.284 17.110 1.00 50.22 96 GLU A C 1
ATOM 753 O O . GLU A 1 96 ? 25.135 -10.905 16.932 1.00 50.22 96 GLU A O 1
ATOM 758 N N . ALA A 1 97 ? 23.100 -10.568 17.818 1.00 48.78 97 ALA A N 1
ATOM 759 C CA . ALA A 1 97 ? 23.552 -9.528 18.722 1.00 48.78 97 ALA A CA 1
ATOM 760 C C . ALA A 1 97 ? 24.475 -10.221 19.728 1.00 48.78 97 ALA A C 1
ATOM 762 O O . ALA A 1 97 ? 23.989 -10.926 20.612 1.00 48.78 97 ALA A O 1
ATOM 763 N N . GLU A 1 98 ? 25.793 -10.093 19.545 1.00 50.53 98 GLU A N 1
ATOM 764 C CA . GLU A 1 98 ? 26.752 -10.518 20.553 1.00 50.53 98 GLU A CA 1
ATOM 765 C C . GLU A 1 98 ? 26.470 -9.679 21.797 1.00 50.53 98 GLU A C 1
ATOM 767 O O . GLU A 1 98 ? 26.785 -8.489 21.875 1.00 50.53 98 GLU A O 1
ATOM 772 N N . ASP A 1 99 ? 25.774 -10.318 22.732 1.00 52.69 99 ASP A N 1
ATOM 773 C CA . ASP A 1 99 ? 25.571 -9.867 24.093 1.00 52.69 99 ASP A CA 1
ATOM 774 C C . ASP A 1 99 ? 26.963 -9.779 24.722 1.00 52.69 99 ASP A C 1
ATOM 776 O O . ASP A 1 99 ? 27.540 -10.769 25.172 1.00 52.69 99 ASP A O 1
ATOM 780 N N . GLY A 1 100 ? 27.563 -8.594 24.627 1.00 43.62 100 GLY A N 1
ATOM 781 C CA . GLY A 1 100 ? 28.823 -8.260 25.271 1.00 43.62 100 GLY A CA 1
ATOM 782 C C . GLY A 1 100 ? 28.622 -8.148 26.777 1.00 43.62 100 GLY A C 1
ATOM 783 O O . GLY A 1 100 ? 28.700 -7.050 27.329 1.00 43.62 100 GLY A O 1
ATOM 784 N N . GLU A 1 101 ? 28.331 -9.273 27.426 1.00 51.06 101 GLU A N 1
ATOM 785 C CA . GLU A 1 101 ? 28.519 -9.448 28.859 1.00 51.06 101 GLU A CA 1
ATOM 786 C C . GLU A 1 101 ? 30.015 -9.647 29.163 1.00 51.06 101 GLU A C 1
ATOM 788 O O . GLU A 1 101 ? 30.754 -10.249 28.383 1.00 51.06 101 GLU A O 1
ATOM 793 N N . ASP A 1 102 ? 30.401 -9.167 30.351 1.00 45.41 102 ASP A N 1
ATOM 794 C CA . ASP A 1 102 ? 31.656 -9.382 31.084 1.00 45.41 102 ASP A CA 1
ATOM 795 C C . ASP A 1 102 ? 32.862 -8.480 30.712 1.00 45.41 102 ASP A C 1
ATOM 797 O O . ASP A 1 102 ? 33.301 -8.400 29.573 1.00 45.41 102 ASP A O 1
ATOM 801 N N . THR A 1 103 ? 33.496 -7.731 31.626 1.00 47.28 103 THR A N 1
ATOM 802 C CA . THR A 1 103 ? 33.599 -7.859 33.092 1.00 47.28 103 THR A CA 1
ATOM 803 C C . THR A 1 103 ? 33.885 -6.515 33.772 1.00 47.28 103 THR A C 1
ATOM 805 O O . THR A 1 103 ? 34.630 -5.682 33.255 1.00 47.28 103 THR A O 1
ATOM 808 N N . GLU A 1 104 ? 33.370 -6.360 34.991 1.00 49.59 104 GLU A N 1
ATOM 809 C CA . GLU A 1 104 ? 33.774 -5.354 35.975 1.00 49.59 104 GLU A CA 1
ATOM 810 C C . GLU A 1 104 ? 35.273 -5.493 36.306 1.00 49.59 104 GLU A C 1
ATOM 812 O O . GLU A 1 104 ? 35.689 -6.468 36.930 1.00 49.59 104 GLU A O 1
ATOM 817 N N . ASP A 1 105 ? 36.094 -4.516 35.914 1.00 48.56 105 ASP A N 1
ATOM 818 C CA . ASP A 1 105 ? 37.485 -4.416 36.371 1.00 48.56 105 ASP A CA 1
ATOM 819 C C . ASP A 1 105 ? 37.500 -3.731 37.748 1.00 48.56 105 ASP A C 1
ATOM 821 O O . ASP A 1 105 ? 37.661 -2.515 37.894 1.00 48.56 105 ASP A O 1
ATOM 825 N N . THR A 1 106 ? 37.215 -4.511 38.790 1.00 50.94 106 THR A N 1
ATOM 826 C CA . THR A 1 106 ? 37.567 -4.147 40.163 1.00 50.94 106 THR A CA 1
ATOM 827 C C . THR A 1 106 ? 39.041 -4.473 40.378 1.00 50.94 106 THR A C 1
ATOM 829 O O . THR A 1 106 ? 39.380 -5.578 40.799 1.00 50.94 106 THR A O 1
ATOM 832 N N . GLU A 1 107 ? 39.927 -3.514 40.107 1.00 52.12 107 GLU A N 1
ATOM 833 C CA . GLU A 1 107 ? 41.314 -3.598 40.566 1.00 52.12 107 GLU A CA 1
ATOM 834 C C . GLU A 1 107 ? 41.361 -3.301 42.072 1.00 52.12 107 GLU A C 1
ATOM 836 O O . GLU A 1 107 ? 41.337 -2.153 42.531 1.00 52.12 107 GLU A O 1
ATOM 841 N N . ASP A 1 108 ? 41.372 -4.391 42.836 1.00 49.22 108 ASP A N 1
ATOM 842 C CA . ASP A 1 108 ? 41.679 -4.436 44.256 1.00 49.22 108 ASP A CA 1
ATOM 843 C C . ASP A 1 108 ? 43.073 -3.868 44.575 1.00 49.22 108 ASP A C 1
ATOM 845 O O . ASP A 1 108 ? 44.017 -3.870 43.785 1.00 49.22 108 ASP A O 1
ATOM 849 N N . MET A 1 109 ? 43.155 -3.403 45.816 1.00 51.09 109 MET A N 1
ATOM 850 C CA . MET A 1 109 ? 44.318 -2.920 46.547 1.00 51.09 109 MET A CA 1
ATOM 851 C C . MET A 1 109 ? 45.591 -3.775 46.392 1.00 51.09 109 MET A C 1
ATOM 853 O O . MET A 1 109 ? 45.530 -4.997 46.391 1.00 51.09 109 MET A O 1
ATOM 857 N N . ASP A 1 110 ? 46.767 -3.130 46.385 1.00 49.16 110 ASP A N 1
ATOM 858 C CA . ASP A 1 110 ? 47.721 -3.123 47.517 1.00 49.16 110 ASP A CA 1
ATOM 859 C C . ASP A 1 110 ? 49.152 -2.722 47.091 1.00 49.16 110 ASP A C 1
ATOM 861 O O . ASP A 1 110 ? 49.662 -3.163 46.064 1.00 49.16 110 ASP A O 1
ATOM 865 N N . GLY A 1 111 ? 49.856 -1.972 47.957 1.00 44.12 111 GLY A N 1
ATOM 866 C CA . GLY A 1 111 ? 51.316 -2.129 48.084 1.00 44.12 111 GLY A CA 1
ATOM 867 C C . GLY A 1 111 ? 52.220 -0.888 48.032 1.00 44.12 111 GLY A C 1
ATOM 868 O O . GLY A 1 111 ? 52.877 -0.632 47.034 1.00 44.12 111 GLY A O 1
ATOM 869 N N . ASP A 1 112 ? 52.344 -0.212 49.177 1.00 47.84 112 ASP A N 1
ATOM 870 C CA . ASP A 1 112 ? 53.621 0.095 49.859 1.00 47.84 112 ASP A CA 1
ATOM 871 C C . ASP A 1 112 ? 54.785 0.821 49.121 1.00 47.84 112 ASP A C 1
ATOM 873 O O . ASP A 1 112 ? 55.563 0.233 48.379 1.00 47.84 112 ASP A O 1
ATOM 877 N N . GLY A 1 113 ? 55.036 2.073 49.537 1.00 48.66 113 GLY A N 1
ATOM 878 C CA . GLY A 1 113 ? 56.287 2.408 50.240 1.00 48.66 113 GLY A CA 1
ATOM 879 C C . GLY A 1 113 ? 57.525 2.926 49.472 1.00 48.66 113 GLY A C 1
ATOM 880 O O . GLY A 1 113 ? 58.047 2.278 48.572 1.00 48.66 113 GLY A O 1
ATOM 881 N N . ARG A 1 114 ? 58.114 3.995 50.057 1.00 44.81 114 ARG A N 1
ATOM 882 C CA . ARG A 1 114 ? 59.500 4.549 49.949 1.00 44.81 114 ARG A CA 1
ATOM 883 C C . ARG A 1 114 ? 59.702 5.711 48.960 1.00 44.81 114 ARG A C 1
ATOM 885 O O . ARG A 1 114 ? 59.266 5.629 47.824 1.00 44.81 114 ARG A O 1
ATOM 892 N N . ALA A 1 115 ? 60.413 6.795 49.287 1.00 50.53 115 ALA A N 1
ATOM 893 C CA . ALA A 1 115 ? 61.149 7.243 50.481 1.00 50.53 115 ALA A CA 1
ATOM 894 C C . ALA A 1 115 ? 61.317 8.773 50.414 1.00 50.53 115 ALA A C 1
ATOM 896 O O . ALA A 1 115 ? 61.251 9.311 49.285 1.00 50.53 115 ALA A O 1
#

Organism: NCBI:txid66892

Secondary structure (DSSP, 8-state):
-----------S-HHHHHHHHHHHHHH-TTS-HHHHHHHHHHHHH-HHHHHHHH--HHHHHTTSTT----------------TT-SS----------------------------

Foldseek 3Di:
DDDDDDDDDDDPCLPVLLVVLLVLLVPDPPDDPVRSVVLSVQSVVDSQSSVVSVDDVCVVCVPPPPDDDPDDDDGGDDDDDDPPDPDDCPDPPPPPPPPPDDDDPPPDDDDDDDD

Sequence (115 aa):
MRLRVDLVLEIDGPAELTEAAEGRIDGDEFMPEEERVQARAAAREDSAEALAYLVEPFDLIREVPGIEMVQASWSTEEVEYDPDALEWDLGEEDGEAEDGEDTEDTEDMDGDGRA

pLDDT: mean 81.84, std 18.75, range [43.62, 98.25]

Radius of gyration: 25.48 Å; chains: 1; bounding box: 75×40×66 Å